Protein AF-A0A9W9FLW6-F1 (afdb_monomer_lite)

pLDDT: mean 78.64, std 19.21, range [32.88, 95.88]

Foldseek 3Di:
DDDDDDDDDDDDDDPPPVVPPPPPPQQAQLPPADDLPDDLPLLVQDAAAAEDLPPLVSVVRRVVSLLVSCVVNVRNSQQDPVGHHDDPPDPRNVVSLVSQQVLLVSSLVRYDPVVSVVLCVVPVPQRRGNNSSNVSSCVSNVDDPVVVVVVVVVVVVVVVD

Sequence (161 aa):
MPSIASWNGSLTSANNDWRVLTVRTRYNQAEDLPPYEATVHLFSIELPLLTDTRDCFLYLIWRRRAVMALQALDLDHLIYAGLPRPGRDDPNVHHWLRLSRLVGFWLIQHIEEQLFLEIQESAPCRMVLADEVFQEIEARFGTTSEEIDELISRLESEEDS

Organism: NCBI:txid1131581

Secondary structure (DSSP, 8-state):
-PPP--------------TT--------TTTTPPPTT----GGGSPPPPB--TT-HHHHHHHHHHHHHHHHTTT-GGGG-TTSPPPPTT-TTHHHHHHHHHHHHHHHHTTB-HHHHHHHHHH-TT--SSHHHHHHHHHHHHT--HHHHHHHHHHHHHHHT-

Structure (mmCIF, N/CA/C/O backbone):
data_AF-A0A9W9FLW6-F1
#
_entry.id   AF-A0A9W9FLW6-F1
#
loop_
_atom_site.group_PDB
_atom_site.id
_atom_site.type_symbol
_atom_site.label_atom_id
_atom_site.label_alt_id
_atom_site.label_comp_id
_atom_site.label_asym_id
_atom_site.label_entity_id
_atom_site.label_seq_id
_atom_site.pdbx_PDB_ins_code
_atom_site.Cartn_x
_atom_site.Cartn_y
_atom_site.Cartn_z
_atom_site.occupancy
_atom_site.B_iso_or_equiv
_atom_site.auth_seq_id
_atom_site.auth_comp_id
_atom_site.auth_asym_id
_atom_site.auth_atom_id
_atom_site.pdbx_PDB_model_num
ATOM 1 N N . MET A 1 1 ? 49.390 -43.371 -51.486 1.00 39.88 1 MET A N 1
ATOM 2 C CA . MET A 1 1 ? 48.598 -44.540 -51.050 1.00 39.88 1 MET A CA 1
ATOM 3 C C . MET A 1 1 ? 47.622 -44.074 -49.980 1.00 39.88 1 MET A C 1
ATOM 5 O O . MET A 1 1 ? 48.100 -43.593 -48.959 1.00 39.88 1 MET A O 1
ATOM 9 N N . PRO A 1 2 ? 46.302 -44.104 -50.224 1.00 35.03 2 PRO A N 1
ATOM 10 C CA . PRO A 1 2 ? 45.300 -43.712 -49.240 1.00 35.03 2 PRO A CA 1
ATOM 11 C C . PRO A 1 2 ? 44.906 -44.926 -48.385 1.00 35.03 2 PRO A C 1
ATOM 13 O O . PRO A 1 2 ? 44.663 -46.005 -48.919 1.00 35.03 2 PRO A O 1
ATOM 16 N N . SER A 1 3 ? 44.869 -44.757 -47.063 1.00 40.53 3 SER A N 1
ATOM 17 C CA . SER A 1 3 ? 44.389 -45.783 -46.131 1.00 40.53 3 SER A CA 1
ATOM 18 C C . SER A 1 3 ? 42.890 -45.603 -45.893 1.00 40.53 3 SER A C 1
ATOM 20 O O . SER A 1 3 ? 42.434 -44.498 -45.596 1.00 40.53 3 SER A O 1
ATOM 22 N N . ILE A 1 4 ? 42.139 -46.692 -46.060 1.00 37.62 4 ILE A N 1
ATOM 23 C CA . ILE A 1 4 ? 40.691 -46.799 -45.869 1.00 37.62 4 ILE A CA 1
ATOM 24 C C . ILE A 1 4 ? 40.405 -47.364 -44.467 1.00 37.62 4 ILE A C 1
ATOM 26 O O . ILE A 1 4 ? 40.945 -48.398 -44.098 1.00 37.62 4 ILE A O 1
ATOM 30 N N . ALA A 1 5 ? 39.503 -46.669 -43.767 1.00 41.66 5 ALA A N 1
ATOM 31 C CA . ALA A 1 5 ? 38.586 -47.086 -42.697 1.00 41.66 5 ALA A CA 1
ATOM 32 C C . ALA A 1 5 ? 39.108 -47.815 -41.438 1.00 41.66 5 ALA A C 1
ATOM 34 O O . ALA A 1 5 ? 39.494 -48.976 -41.467 1.00 41.66 5 ALA A O 1
ATOM 35 N N . SER A 1 6 ? 38.822 -47.216 -40.276 1.00 36.22 6 SER A N 1
ATOM 36 C CA . SER A 1 6 ? 37.939 -47.892 -39.316 1.00 36.22 6 SER A CA 1
ATOM 37 C C . SER A 1 6 ? 37.033 -46.862 -38.637 1.00 36.22 6 SER A C 1
ATOM 39 O O . SER A 1 6 ? 37.483 -45.927 -37.979 1.00 36.22 6 SER A O 1
ATOM 41 N N . TRP A 1 7 ? 35.733 -47.000 -38.886 1.00 32.88 7 TRP A N 1
ATOM 42 C CA . TRP A 1 7 ? 34.685 -46.442 -38.048 1.00 32.88 7 TRP A CA 1
ATOM 43 C C . TRP A 1 7 ? 34.629 -47.294 -36.779 1.00 32.88 7 TRP A C 1
ATOM 45 O O . TRP A 1 7 ? 34.324 -48.479 -36.867 1.00 32.88 7 TRP A O 1
ATOM 55 N N . ASN A 1 8 ? 34.872 -46.690 -35.620 1.00 38.84 8 ASN A N 1
ATOM 56 C CA . ASN A 1 8 ? 34.356 -47.189 -34.352 1.00 38.84 8 ASN A CA 1
ATOM 57 C C . ASN A 1 8 ? 33.383 -46.135 -33.837 1.00 38.84 8 ASN A C 1
ATOM 59 O O . ASN A 1 8 ? 33.782 -45.077 -33.352 1.00 38.84 8 ASN A O 1
ATOM 63 N N . GLY A 1 9 ? 32.094 -46.416 -34.006 1.00 37.38 9 GLY A N 1
ATOM 64 C CA . GLY A 1 9 ? 31.056 -45.665 -33.327 1.00 37.38 9 GLY A CA 1
ATOM 65 C C . GLY A 1 9 ? 31.211 -45.834 -31.818 1.00 37.38 9 GLY A C 1
ATOM 66 O O . GLY A 1 9 ? 31.242 -46.953 -31.317 1.00 37.38 9 GLY A O 1
ATOM 67 N N . SER A 1 10 ? 31.260 -44.714 -31.102 1.00 35.72 10 SER A N 1
ATOM 68 C CA . SER A 1 10 ? 30.786 -44.647 -29.724 1.00 35.72 10 SER A CA 1
ATOM 69 C C . SER A 1 10 ? 29.824 -43.472 -29.625 1.00 35.72 10 SER A C 1
ATOM 71 O O . SER A 1 10 ? 30.214 -42.311 -29.525 1.00 35.72 10 SER A O 1
ATOM 73 N N . LEU A 1 11 ? 28.542 -43.810 -29.728 1.00 47.06 11 LEU A N 1
ATOM 74 C CA . LEU A 1 11 ? 27.401 -42.987 -29.357 1.00 47.06 11 LEU A CA 1
ATOM 75 C C . LEU A 1 11 ? 27.397 -42.829 -27.834 1.00 47.06 11 LEU A C 1
ATOM 77 O O . LEU A 1 11 ? 26.862 -43.679 -27.140 1.00 47.06 11 LEU A O 1
ATOM 81 N N . THR A 1 12 ? 27.996 -41.754 -27.335 1.00 38.34 12 THR A N 1
ATOM 82 C CA . THR A 1 12 ? 27.783 -41.154 -26.005 1.00 38.34 12 THR A CA 1
ATOM 83 C C . THR A 1 12 ? 28.535 -39.826 -26.039 1.00 38.34 12 THR A C 1
ATOM 85 O O . THR A 1 12 ? 29.685 -39.802 -26.451 1.00 38.34 12 THR A O 1
ATOM 88 N N . SER A 1 13 ? 28.047 -38.675 -25.624 1.00 38.97 13 SER A N 1
ATOM 89 C CA . SER A 1 13 ? 26.834 -38.277 -24.938 1.00 38.97 13 SER A CA 1
ATOM 90 C C . SER A 1 13 ? 26.808 -36.757 -25.101 1.00 38.97 13 SER A C 1
ATOM 92 O O . SER A 1 13 ? 27.859 -36.123 -25.022 1.00 38.97 13 SER A O 1
ATOM 94 N N . ALA A 1 14 ? 25.626 -36.217 -25.382 1.00 40.00 14 ALA A N 1
ATOM 95 C CA . ALA A 1 14 ? 25.257 -34.806 -25.407 1.00 40.00 14 ALA A CA 1
ATOM 96 C C . ALA A 1 14 ? 26.330 -33.818 -24.907 1.00 40.00 14 ALA A C 1
ATOM 98 O O . ALA A 1 14 ? 26.498 -33.617 -23.703 1.00 40.00 14 ALA A O 1
ATOM 99 N N . ASN A 1 15 ? 26.970 -33.117 -25.844 1.00 42.25 15 ASN A N 1
ATOM 100 C CA . ASN A 1 15 ? 27.594 -31.833 -25.549 1.00 42.25 15 ASN A CA 1
ATOM 101 C C . ASN A 1 15 ? 26.454 -30.800 -25.457 1.00 42.25 15 ASN A C 1
ATOM 103 O O . ASN A 1 15 ? 26.227 -30.004 -26.363 1.00 42.25 15 ASN A O 1
ATOM 107 N N . ASN A 1 16 ? 25.655 -30.918 -24.390 1.00 41.09 16 ASN A N 1
ATOM 108 C CA . ASN A 1 16 ? 24.711 -29.894 -23.969 1.00 41.09 16 ASN A CA 1
ATOM 109 C C . ASN A 1 16 ? 25.550 -28.715 -23.490 1.00 41.09 16 ASN A C 1
ATOM 111 O O . ASN A 1 16 ? 25.967 -28.667 -22.334 1.00 41.09 16 ASN A O 1
ATOM 115 N N . ASP A 1 17 ? 25.805 -27.767 -24.381 1.00 46.47 17 ASP A N 1
ATOM 116 C CA . ASP A 1 17 ? 26.290 -26.451 -23.999 1.00 46.47 17 ASP A CA 1
ATOM 117 C C . ASP A 1 17 ? 25.104 -25.660 -23.421 1.00 46.47 17 ASP A C 1
ATOM 119 O O . ASP A 1 17 ? 24.495 -24.806 -24.058 1.00 46.47 17 ASP A O 1
ATOM 123 N N . TRP A 1 18 ? 24.703 -26.017 -22.198 1.00 45.06 18 TRP A N 1
ATOM 124 C CA . TRP A 1 18 ? 23.630 -25.367 -21.432 1.00 45.06 18 TRP A CA 1
ATOM 125 C C . TRP A 1 18 ? 24.039 -23.982 -20.899 1.00 45.06 18 TRP A C 1
ATOM 127 O O . TRP A 1 18 ? 23.316 -23.369 -20.115 1.00 45.06 18 TRP A O 1
ATOM 137 N N . ARG A 1 19 ? 25.203 -23.461 -21.306 1.00 41.72 19 ARG A N 1
ATOM 138 C CA . ARG A 1 19 ? 25.792 -22.223 -20.779 1.00 41.72 19 ARG A CA 1
ATOM 139 C C . ARG A 1 19 ? 25.260 -20.926 -21.394 1.00 41.72 19 ARG A C 1
ATOM 141 O O . ARG A 1 19 ? 25.806 -19.868 -21.102 1.00 41.72 19 ARG A O 1
ATOM 148 N N . VAL A 1 20 ? 24.159 -20.959 -22.145 1.00 46.19 20 VAL A N 1
ATOM 149 C CA . VAL A 1 20 ? 23.462 -19.737 -22.595 1.00 46.19 20 VAL A CA 1
ATOM 150 C C . VAL A 1 20 ? 21.973 -19.779 -22.251 1.00 46.19 20 VAL A C 1
ATOM 152 O O . VAL A 1 20 ? 21.113 -19.547 -23.089 1.00 46.19 20 VAL A O 1
ATOM 155 N N . LEU A 1 21 ? 21.656 -20.058 -20.987 1.00 41.03 21 LEU A N 1
ATOM 156 C CA . LEU A 1 21 ? 20.383 -19.656 -20.386 1.00 41.03 21 LEU A CA 1
ATOM 157 C C . LEU A 1 21 ? 20.644 -19.106 -18.986 1.00 41.03 21 LEU A C 1
ATOM 159 O O . LEU A 1 21 ? 20.279 -19.689 -17.970 1.00 41.03 21 LEU A O 1
ATOM 163 N N . THR A 1 22 ? 21.249 -17.924 -18.925 1.00 41.09 22 THR A N 1
ATOM 164 C CA . THR A 1 22 ? 21.172 -17.052 -17.747 1.00 41.09 22 THR A CA 1
ATOM 165 C C . THR A 1 22 ? 19.779 -16.419 -17.656 1.00 41.09 22 THR A C 1
ATOM 167 O O . THR A 1 22 ? 19.643 -15.219 -17.466 1.00 41.09 22 THR A O 1
ATOM 170 N N . VAL A 1 23 ? 18.712 -17.213 -17.769 1.00 45.56 23 VAL A N 1
ATOM 171 C CA . VAL A 1 23 ? 17.376 -16.779 -17.354 1.00 45.56 23 VAL A CA 1
ATOM 172 C C . VAL A 1 23 ? 17.285 -17.050 -15.857 1.00 45.56 23 VAL A C 1
ATOM 174 O O . VAL A 1 23 ? 16.669 -17.998 -15.387 1.00 45.56 23 VAL A O 1
ATOM 177 N N . ARG A 1 24 ? 17.995 -16.225 -15.085 1.00 43.31 24 ARG A N 1
ATOM 178 C CA . ARG A 1 24 ? 17.580 -15.916 -13.719 1.00 43.31 24 ARG A CA 1
ATOM 179 C C . ARG A 1 24 ? 16.608 -14.744 -13.834 1.00 43.31 24 ARG A C 1
ATOM 181 O O . ARG A 1 24 ? 16.967 -13.632 -13.464 1.00 43.31 24 ARG A O 1
ATOM 188 N N . THR A 1 25 ? 15.407 -14.971 -14.361 1.00 50.06 25 THR A N 1
ATOM 189 C CA . THR A 1 25 ? 14.274 -14.122 -13.975 1.00 50.06 25 THR A CA 1
ATOM 190 C C . THR A 1 25 ? 14.052 -14.410 -12.498 1.00 50.06 25 THR A C 1
ATOM 192 O O . THR A 1 25 ? 13.531 -15.449 -12.095 1.00 50.06 25 THR A O 1
ATOM 195 N N . ARG A 1 26 ? 14.682 -13.585 -11.662 1.00 58.38 26 ARG A N 1
ATOM 196 C CA . ARG A 1 26 ? 14.443 -13.607 -10.229 1.00 58.38 26 ARG A CA 1
ATOM 197 C C . ARG A 1 26 ? 13.101 -12.923 -10.052 1.00 58.38 26 ARG A C 1
ATOM 199 O O . ARG A 1 26 ? 13.086 -11.696 -10.072 1.00 58.38 26 ARG A O 1
ATOM 206 N N . TYR A 1 27 ? 12.062 -13.737 -9.870 1.00 82.00 27 TYR A N 1
ATOM 207 C CA . TYR A 1 27 ? 10.722 -13.292 -9.505 1.00 82.00 27 TYR A CA 1
ATOM 208 C C . TYR A 1 27 ? 10.837 -12.266 -8.373 1.00 82.00 27 TYR A C 1
ATOM 210 O O . TYR A 1 27 ? 11.319 -12.594 -7.284 1.00 82.00 27 TYR A O 1
ATOM 218 N N . ASN A 1 28 ? 10.549 -11.004 -8.684 1.00 92.06 28 ASN A N 1
ATOM 219 C CA . ASN A 1 28 ? 10.768 -9.854 -7.814 1.00 92.06 28 ASN A CA 1
ATOM 220 C C . ASN A 1 28 ? 9.622 -8.848 -7.986 1.00 92.06 28 ASN A C 1
ATOM 222 O O . ASN A 1 28 ? 8.815 -8.971 -8.901 1.00 92.06 28 ASN A O 1
ATOM 226 N N . GLN A 1 29 ? 9.542 -7.852 -7.108 1.00 93.94 29 GLN A N 1
ATOM 227 C CA . GLN A 1 29 ? 8.440 -6.882 -7.106 1.00 93.94 29 GLN A CA 1
ATOM 228 C C . GLN A 1 29 ? 8.352 -5.984 -8.359 1.00 93.94 29 GLN A C 1
ATOM 230 O O . GLN A 1 29 ? 7.435 -5.182 -8.455 1.00 93.94 29 GLN A O 1
ATOM 235 N N . ALA A 1 30 ? 9.311 -6.029 -9.282 1.00 93.00 30 ALA A N 1
ATOM 236 C CA . ALA A 1 30 ? 9.278 -5.284 -10.541 1.00 93.00 30 ALA A CA 1
ATOM 237 C C . ALA A 1 30 ? 8.861 -6.13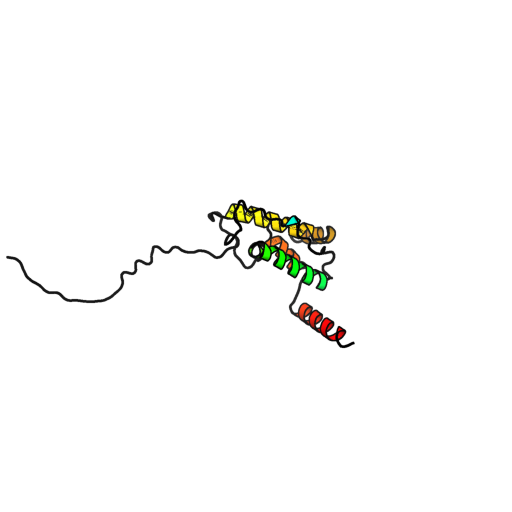9 -11.748 1.00 93.00 30 ALA A C 1
ATOM 239 O O . ALA A 1 30 ? 8.922 -5.663 -12.889 1.00 93.00 30 ALA A O 1
ATOM 240 N N . GLU A 1 31 ? 8.470 -7.391 -11.509 1.00 88.12 31 GLU A N 1
ATOM 241 C CA . GLU A 1 31 ? 7.831 -8.225 -12.520 1.00 88.12 31 GLU A CA 1
ATOM 242 C C . GLU A 1 31 ? 6.354 -7.841 -12.669 1.00 88.12 31 GLU A C 1
ATOM 244 O O . GLU A 1 31 ? 5.713 -7.417 -11.712 1.00 88.12 31 GLU A O 1
ATOM 249 N N . ASP A 1 32 ? 5.842 -7.941 -13.898 1.00 85.69 32 ASP A N 1
ATOM 250 C CA . ASP A 1 32 ? 4.435 -7.698 -14.245 1.00 85.69 32 ASP A CA 1
ATOM 251 C C . ASP A 1 32 ? 3.868 -6.322 -13.842 1.00 85.69 32 ASP A C 1
ATOM 253 O O . ASP A 1 32 ? 2.658 -6.149 -13.715 1.00 85.69 32 ASP A O 1
ATOM 257 N N . LEU A 1 33 ? 4.727 -5.303 -13.704 1.00 91.38 33 LEU A N 1
ATOM 258 C CA . LEU A 1 33 ? 4.268 -3.926 -13.512 1.00 91.38 33 LEU A CA 1
ATOM 259 C C . LEU A 1 33 ? 3.385 -3.484 -14.692 1.00 91.38 33 LEU A C 1
ATOM 261 O O . LEU A 1 33 ? 3.725 -3.765 -15.850 1.00 91.38 33 LEU A O 1
ATOM 265 N N . PRO A 1 34 ? 2.324 -2.695 -14.443 1.00 92.12 34 PRO A N 1
ATOM 266 C CA . PRO A 1 34 ? 1.550 -2.104 -15.524 1.00 92.12 34 PRO A CA 1
ATOM 267 C C . PRO A 1 34 ? 2.453 -1.231 -16.413 1.00 92.12 34 PRO A C 1
ATOM 269 O O . PRO A 1 34 ? 3.455 -0.692 -15.926 1.00 92.12 34 PRO A O 1
ATOM 272 N N . PRO A 1 35 ? 2.116 -1.043 -17.703 1.00 89.31 35 PRO A N 1
ATOM 273 C CA . PRO A 1 35 ? 2.905 -0.220 -18.617 1.00 89.31 35 PRO A CA 1
ATOM 274 C C . PRO A 1 35 ? 3.225 1.158 -18.030 1.00 89.31 35 PRO A C 1
ATOM 276 O O . PRO A 1 35 ? 2.410 1.738 -17.312 1.00 89.31 35 PRO A O 1
ATOM 279 N N . TYR A 1 36 ? 4.394 1.715 -18.348 1.00 84.25 36 TYR A N 1
ATOM 280 C CA . TYR A 1 36 ? 4.830 2.994 -17.776 1.00 84.25 36 TYR A CA 1
ATOM 281 C C . TYR A 1 36 ? 3.853 4.147 -18.069 1.00 84.25 36 TYR A C 1
ATOM 283 O O . TYR A 1 36 ? 3.701 5.065 -17.258 1.00 84.25 36 TYR A O 1
ATOM 291 N N . GLU A 1 37 ? 3.176 4.092 -19.219 1.00 82.00 37 GLU A N 1
ATOM 292 C CA . GLU A 1 37 ? 2.166 5.060 -19.647 1.00 82.00 37 GLU A CA 1
ATOM 293 C C . GLU A 1 37 ? 0.771 4.807 -19.050 1.00 82.00 37 GLU A C 1
ATOM 295 O O . GLU A 1 37 ? -0.120 5.646 -19.207 1.00 82.00 37 GLU A O 1
ATOM 300 N N . ALA A 1 38 ? 0.552 3.673 -18.376 1.00 83.12 38 ALA A N 1
ATOM 301 C CA . ALA A 1 38 ? -0.736 3.359 -17.775 1.00 83.12 38 ALA A CA 1
ATOM 302 C C . ALA A 1 38 ? -1.070 4.369 -16.669 1.00 83.12 38 ALA A C 1
ATOM 304 O O . ALA A 1 38 ? -0.257 4.680 -15.794 1.00 83.12 38 ALA A O 1
ATOM 305 N N . THR A 1 39 ? -2.298 4.890 -16.699 1.00 81.50 39 THR A N 1
ATOM 306 C CA . THR A 1 39 ? -2.785 5.759 -15.627 1.00 81.50 39 THR A CA 1
ATOM 307 C C . THR A 1 39 ? -3.316 4.893 -14.495 1.00 81.50 39 THR A C 1
ATOM 309 O O . THR A 1 39 ? -4.345 4.237 -14.632 1.00 81.50 39 THR A O 1
ATOM 312 N N . VAL A 1 40 ? -2.610 4.899 -13.366 1.00 85.50 40 VAL A N 1
ATOM 313 C CA . VAL A 1 40 ? -3.036 4.203 -12.150 1.00 85.50 40 VAL A CA 1
ATOM 314 C C . VAL A 1 40 ? -3.916 5.145 -11.329 1.00 85.50 40 VAL A C 1
ATOM 316 O O . VAL A 1 40 ? -3.429 6.087 -10.703 1.00 85.50 40 VAL A O 1
ATOM 319 N N . HIS A 1 41 ? -5.222 4.890 -11.315 1.00 87.19 41 HIS A N 1
ATOM 320 C CA . HIS A 1 41 ? -6.210 5.679 -10.570 1.00 87.19 41 HIS A CA 1
ATOM 321 C C . HIS A 1 41 ? -6.321 5.234 -9.101 1.00 87.19 41 HIS A C 1
ATOM 323 O O . HIS A 1 41 ? -7.406 4.987 -8.583 1.00 87.19 41 HIS A O 1
ATOM 329 N N . LEU A 1 42 ? -5.182 5.120 -8.414 1.00 88.50 42 LEU A N 1
ATOM 330 C CA . LEU A 1 42 ? -5.140 4.588 -7.050 1.00 88.50 42 LEU A CA 1
ATOM 331 C C . LEU A 1 42 ? -5.867 5.502 -6.048 1.00 88.50 42 LEU A C 1
ATOM 333 O O . LEU A 1 42 ? -6.656 5.038 -5.235 1.00 88.50 42 LEU A O 1
ATOM 337 N N . PHE A 1 43 ? -5.682 6.820 -6.168 1.00 87.50 43 PHE A N 1
ATOM 338 C CA . PHE A 1 43 ? -6.281 7.813 -5.265 1.00 87.50 43 PHE A CA 1
ATOM 339 C C . PHE A 1 43 ? -7.797 8.000 -5.415 1.00 87.50 43 PHE A C 1
ATOM 341 O O . PHE A 1 43 ? -8.390 8.712 -4.615 1.00 87.50 43 PHE A O 1
ATOM 348 N N . SER A 1 44 ? -8.437 7.397 -6.422 1.00 88.50 44 SER A N 1
ATOM 349 C CA . SER A 1 44 ? -9.907 7.355 -6.488 1.00 88.50 44 SER A CA 1
ATOM 350 C C . SER A 1 44 ? -10.510 6.179 -5.718 1.00 88.50 44 SER A C 1
ATOM 352 O O . SER A 1 44 ? -11.731 6.063 -5.655 1.00 88.50 44 SER A O 1
ATOM 354 N N . ILE A 1 45 ? -9.676 5.287 -5.175 1.00 90.56 45 ILE A N 1
ATOM 355 C CA . ILE A 1 45 ? -10.119 4.148 -4.377 1.00 90.56 45 ILE A CA 1
ATOM 356 C C . ILE A 1 45 ? -10.024 4.530 -2.903 1.00 90.56 45 ILE A C 1
ATOM 358 O O . ILE A 1 45 ? -8.927 4.737 -2.379 1.00 90.56 45 ILE A O 1
ATOM 362 N N . GLU A 1 46 ? -11.179 4.585 -2.247 1.00 91.44 46 GLU A N 1
ATOM 363 C CA . GLU A 1 46 ? -11.289 4.854 -0.817 1.00 91.44 46 GLU A CA 1
ATOM 364 C C . GLU A 1 46 ? -11.173 3.558 -0.007 1.00 91.44 46 GLU A C 1
ATOM 366 O O . GLU A 1 46 ? -11.903 2.581 -0.226 1.00 91.44 46 GLU A O 1
ATOM 371 N N . LEU A 1 47 ? -10.272 3.562 0.970 1.00 91.44 47 LEU 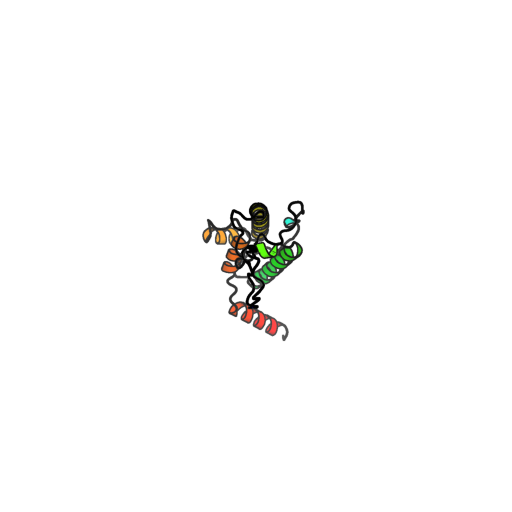A N 1
ATOM 372 C CA . LEU A 1 47 ? -10.238 2.571 2.041 1.00 91.44 47 LEU A CA 1
ATOM 373 C C . LEU A 1 47 ? -10.956 3.131 3.280 1.00 91.44 47 LEU A C 1
ATOM 375 O O . LEU A 1 47 ? -11.046 4.348 3.443 1.00 91.44 47 LEU A O 1
ATOM 379 N N . PRO A 1 48 ? -11.475 2.276 4.179 1.00 91.62 48 PRO A N 1
ATOM 380 C CA . PRO A 1 48 ? -11.851 2.747 5.509 1.00 91.62 48 PRO A CA 1
ATOM 381 C C . PRO A 1 48 ? -10.647 3.426 6.182 1.00 91.62 48 PRO A C 1
ATOM 383 O O . PRO A 1 48 ? -9.512 3.019 5.969 1.00 91.62 48 PRO A O 1
ATOM 386 N N . LEU A 1 49 ? -10.873 4.462 6.983 1.00 93.44 49 LEU A N 1
ATOM 387 C CA . LEU A 1 49 ? -9.787 5.106 7.721 1.00 93.44 49 LEU A CA 1
ATOM 388 C C . LEU A 1 49 ? -9.397 4.227 8.916 1.00 93.44 49 LEU A C 1
ATOM 390 O O . LEU A 1 49 ? -10.256 3.924 9.741 1.00 93.44 49 LEU A O 1
ATOM 394 N N . LEU A 1 50 ? -8.127 3.827 9.020 1.00 91.38 50 LEU A N 1
ATOM 395 C CA . LEU A 1 50 ? -7.608 3.146 10.210 1.00 91.38 50 LEU A CA 1
ATOM 396 C C . LEU A 1 50 ? -7.371 4.152 11.331 1.00 91.38 50 LEU A C 1
ATOM 398 O O . LEU A 1 50 ? -6.525 5.027 11.185 1.00 91.38 50 LEU A O 1
ATOM 402 N N . THR A 1 51 ? -8.078 4.008 12.446 1.00 89.19 51 THR A N 1
ATOM 403 C CA . THR A 1 51 ? -8.016 4.965 13.564 1.00 89.19 51 THR A CA 1
ATOM 404 C C . THR A 1 51 ? -7.310 4.415 14.800 1.00 89.19 51 THR A C 1
ATOM 406 O O . THR A 1 51 ? -6.641 5.143 15.522 1.00 89.19 51 THR A O 1
ATOM 409 N N . ASP A 1 52 ? -7.428 3.112 15.063 1.00 82.88 52 ASP A N 1
ATOM 410 C CA . ASP A 1 52 ? -6.958 2.506 16.312 1.00 82.88 52 ASP A CA 1
ATOM 411 C C . ASP A 1 52 ? -6.397 1.105 16.060 1.00 82.88 52 ASP A C 1
ATOM 413 O O . ASP A 1 52 ? -7.054 0.284 15.423 1.00 82.88 52 ASP A O 1
ATOM 417 N N . THR A 1 53 ? -5.212 0.813 16.603 1.00 80.62 53 THR A N 1
ATOM 418 C CA . THR A 1 53 ? -4.572 -0.516 16.536 1.00 80.62 53 THR A CA 1
ATOM 419 C C . THR A 1 53 ? -5.369 -1.616 17.231 1.00 80.62 53 THR A C 1
ATOM 421 O O . THR A 1 53 ? -5.183 -2.789 16.926 1.00 80.62 53 THR A O 1
ATOM 424 N N . ARG A 1 54 ? -6.277 -1.252 18.143 1.00 80.88 54 ARG A N 1
ATOM 425 C CA . ARG A 1 54 ? -7.140 -2.186 18.881 1.00 80.88 54 ARG A CA 1
ATOM 426 C C . ARG A 1 54 ? -8.344 -2.666 18.072 1.00 80.88 54 ARG A C 1
ATOM 428 O O . ARG A 1 54 ? -9.001 -3.621 18.480 1.00 80.88 54 ARG A O 1
ATOM 435 N N . ASP A 1 55 ? -8.663 -2.012 16.955 1.00 84.31 55 ASP A N 1
ATOM 436 C CA . ASP A 1 55 ? -9.776 -2.411 16.094 1.00 84.31 55 ASP A CA 1
ATOM 437 C C . ASP A 1 55 ? -9.311 -3.416 15.028 1.00 84.31 55 ASP A C 1
ATOM 439 O O . ASP A 1 55 ? -9.155 -3.106 13.841 1.00 84.31 55 ASP A O 1
ATOM 443 N N . CYS A 1 56 ? -9.080 -4.656 15.467 1.00 83.69 56 CYS A N 1
ATOM 444 C CA . CYS A 1 56 ? -8.635 -5.741 14.592 1.00 83.69 56 CYS A CA 1
ATOM 445 C C . CYS A 1 56 ? -9.637 -6.025 13.458 1.00 83.69 56 CYS A C 1
ATOM 447 O O . CYS A 1 56 ? -9.238 -6.398 12.355 1.00 83.69 56 CYS A O 1
ATOM 449 N N . PHE A 1 57 ? -10.937 -5.819 13.690 1.00 85.38 57 PHE A N 1
ATOM 450 C CA . PHE A 1 57 ? -11.965 -6.034 12.672 1.00 85.38 57 PHE A CA 1
ATOM 451 C C . PHE A 1 57 ? -11.885 -4.985 11.557 1.00 85.38 57 PHE A C 1
ATOM 453 O O . PHE A 1 57 ? -11.857 -5.338 10.373 1.00 85.38 57 PHE A O 1
ATOM 460 N N . LEU A 1 58 ? -11.783 -3.703 11.921 1.00 88.75 58 LEU A N 1
ATOM 461 C CA . LEU A 1 58 ? -11.574 -2.616 10.967 1.00 88.75 58 LEU A CA 1
ATOM 462 C C . LEU A 1 58 ? -10.290 -2.826 10.165 1.00 88.75 58 LEU A C 1
ATOM 464 O O . LEU A 1 58 ? -10.301 -2.656 8.943 1.00 88.75 58 LEU A O 1
ATOM 468 N N . TYR A 1 59 ? -9.218 -3.274 10.820 1.00 90.56 59 TYR A N 1
ATOM 469 C CA . TYR A 1 59 ? -7.976 -3.633 10.146 1.00 90.56 59 TYR A CA 1
ATOM 470 C C . TYR A 1 59 ? -8.140 -4.770 9.138 1.00 90.56 59 TYR A C 1
ATOM 472 O O . TYR A 1 59 ? -7.674 -4.644 8.007 1.00 90.56 59 TYR A O 1
ATOM 480 N N . LEU A 1 60 ? -8.840 -5.855 9.476 1.00 89.94 60 LEU A N 1
ATOM 481 C CA . LEU A 1 60 ? -9.065 -6.956 8.534 1.00 89.94 60 LEU A CA 1
ATOM 482 C C . LEU A 1 60 ? -9.857 -6.498 7.301 1.00 89.94 60 LEU A C 1
ATOM 484 O O . LEU A 1 60 ? -9.526 -6.879 6.172 1.00 89.94 60 LEU A O 1
ATOM 488 N N . ILE A 1 61 ? -10.867 -5.642 7.492 1.00 90.81 61 ILE A N 1
ATOM 489 C CA . ILE A 1 61 ? -11.622 -5.036 6.387 1.00 90.81 61 ILE A CA 1
ATOM 490 C C . ILE A 1 61 ? -10.714 -4.138 5.548 1.00 90.81 61 ILE A C 1
ATOM 492 O O . ILE A 1 61 ? -10.709 -4.254 4.318 1.00 90.81 61 ILE A O 1
ATOM 496 N N . TRP A 1 62 ? -9.960 -3.252 6.196 1.00 94.31 62 TRP A N 1
ATOM 497 C CA . TRP A 1 62 ? -9.018 -2.351 5.543 1.00 94.31 62 TRP A CA 1
ATOM 498 C C . TRP A 1 62 ? -8.009 -3.126 4.701 1.00 94.31 62 TRP A C 1
ATOM 500 O O . TRP A 1 62 ? -7.909 -2.895 3.498 1.00 94.31 62 TRP A O 1
ATOM 510 N N . ARG A 1 63 ? -7.348 -4.117 5.305 1.00 94.25 63 ARG A N 1
ATOM 511 C CA . ARG A 1 63 ? -6.339 -4.975 4.683 1.00 94.25 63 ARG A CA 1
ATOM 512 C C . ARG A 1 63 ? -6.902 -5.674 3.457 1.00 94.25 63 ARG A C 1
ATOM 514 O O . ARG A 1 63 ? -6.304 -5.628 2.385 1.00 94.25 63 ARG A O 1
ATOM 521 N N . ARG A 1 64 ? -8.079 -6.294 3.588 1.00 92.62 64 ARG A N 1
ATOM 522 C CA . ARG A 1 64 ? -8.745 -6.975 2.471 1.00 92.62 64 ARG A CA 1
ATOM 523 C C . ARG A 1 64 ? -9.050 -6.010 1.327 1.00 92.62 64 ARG A C 1
ATOM 525 O O . ARG A 1 64 ? -8.786 -6.345 0.175 1.00 92.62 64 ARG A O 1
ATOM 532 N N . ARG A 1 65 ? -9.588 -4.823 1.624 1.00 94.44 65 ARG A N 1
ATOM 533 C CA . ARG A 1 65 ? -9.894 -3.807 0.603 1.00 94.44 65 ARG A CA 1
ATOM 534 C C . ARG A 1 65 ? -8.632 -3.264 -0.060 1.00 94.44 65 ARG A C 1
ATOM 536 O O . ARG A 1 65 ? -8.631 -3.114 -1.277 1.00 94.44 65 ARG A O 1
ATOM 543 N N . ALA A 1 66 ? -7.570 -3.036 0.709 1.00 95.44 66 ALA A N 1
ATOM 544 C CA . ALA A 1 66 ? -6.287 -2.583 0.194 1.00 95.44 66 ALA A CA 1
ATOM 545 C C . ALA A 1 66 ? -5.696 -3.596 -0.797 1.00 95.44 66 ALA A C 1
ATOM 547 O O . ALA A 1 66 ? -5.361 -3.236 -1.923 1.00 95.44 66 ALA A O 1
ATOM 548 N N . VAL A 1 67 ? -5.655 -4.878 -0.416 1.00 95.62 67 VAL A N 1
ATOM 549 C CA . VAL A 1 67 ? -5.175 -5.963 -1.286 1.00 95.62 67 VAL A CA 1
ATOM 550 C C . VAL A 1 67 ? -6.023 -6.063 -2.554 1.00 95.62 67 VAL A C 1
ATOM 552 O O . VAL A 1 67 ? -5.473 -6.061 -3.649 1.00 95.62 67 VAL A O 1
ATOM 555 N N . MET A 1 68 ? -7.355 -6.087 -2.435 1.00 94.06 68 MET A N 1
ATOM 556 C CA . MET A 1 68 ? -8.243 -6.176 -3.602 1.00 94.06 68 MET A CA 1
ATOM 557 C C . MET A 1 68 ? -8.086 -4.985 -4.559 1.00 94.06 68 MET A C 1
ATOM 559 O O . MET A 1 68 ? -8.106 -5.168 -5.774 1.00 94.06 68 MET A O 1
ATOM 563 N N . ALA A 1 69 ? -7.925 -3.773 -4.023 1.00 95.12 69 ALA A N 1
ATOM 564 C CA . ALA A 1 69 ? -7.697 -2.570 -4.815 1.00 95.12 69 ALA A CA 1
ATOM 565 C C . ALA A 1 69 ? -6.391 -2.649 -5.615 1.00 95.12 69 ALA A C 1
ATOM 567 O O . ALA A 1 69 ? -6.373 -2.318 -6.797 1.00 95.12 69 ALA A O 1
ATOM 568 N N . LEU A 1 70 ? -5.314 -3.118 -4.982 1.00 95.56 70 LEU A N 1
ATOM 569 C CA . LEU A 1 70 ? -4.022 -3.278 -5.641 1.00 95.56 70 LEU A CA 1
ATOM 570 C C . LEU A 1 70 ? -4.037 -4.419 -6.661 1.00 95.56 70 LEU A C 1
ATOM 572 O O . LEU A 1 70 ? -3.490 -4.252 -7.744 1.00 95.56 70 LEU A O 1
ATOM 576 N N . GLN A 1 71 ? -4.716 -5.531 -6.370 1.00 94.38 71 GLN A N 1
ATOM 577 C CA . GLN A 1 71 ? -4.899 -6.638 -7.316 1.00 94.38 71 GLN A CA 1
ATOM 578 C C . GLN A 1 71 ? -5.641 -6.201 -8.578 1.00 94.38 71 GLN A C 1
ATOM 580 O O . GLN A 1 71 ? -5.251 -6.569 -9.677 1.00 94.38 71 GLN A O 1
ATOM 585 N N . ALA A 1 72 ? -6.680 -5.372 -8.444 1.00 92.81 72 ALA A N 1
ATOM 586 C CA . ALA A 1 72 ? -7.413 -4.838 -9.593 1.00 92.81 72 ALA A CA 1
ATOM 587 C C . ALA A 1 72 ? -6.561 -3.926 -10.501 1.00 92.81 72 ALA A C 1
ATOM 589 O O . ALA A 1 72 ? -6.985 -3.600 -11.609 1.00 92.81 72 ALA A O 1
ATOM 590 N N . LEU A 1 73 ? -5.394 -3.491 -10.019 1.00 93.19 73 LEU A N 1
ATOM 591 C CA . LEU A 1 73 ? -4.445 -2.636 -10.728 1.00 93.19 73 LEU A CA 1
ATOM 592 C C . LEU A 1 73 ? -3.133 -3.363 -11.066 1.00 93.19 73 LEU A C 1
ATOM 594 O O . LEU A 1 73 ? -2.219 -2.711 -11.565 1.00 93.19 73 LEU A O 1
ATOM 598 N N 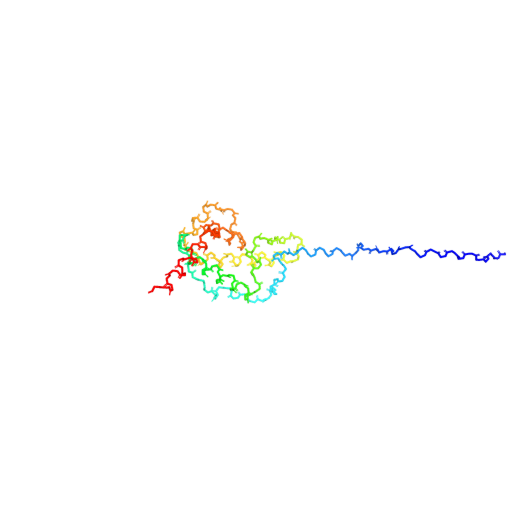. ASP A 1 74 ? -3.036 -4.666 -10.776 1.00 93.25 74 ASP A N 1
ATOM 599 C CA . ASP A 1 74 ? -1.815 -5.473 -10.885 1.00 93.25 74 ASP A CA 1
ATOM 600 C C . ASP A 1 74 ? -0.633 -4.883 -10.081 1.00 93.25 74 ASP A C 1
ATOM 602 O O . ASP A 1 74 ? 0.481 -4.752 -10.576 1.00 93.25 74 ASP A O 1
ATOM 606 N N . LEU A 1 75 ? -0.874 -4.467 -8.829 1.00 95.44 75 LEU A N 1
ATOM 607 C CA . LEU A 1 75 ? 0.111 -3.814 -7.944 1.00 95.44 75 LEU A CA 1
ATOM 608 C C . LEU A 1 75 ? 0.258 -4.479 -6.565 1.00 95.44 75 LEU A C 1
ATOM 610 O O . LEU A 1 75 ? 0.987 -3.972 -5.711 1.00 95.44 75 LEU A O 1
ATOM 614 N N . ASP A 1 76 ? -0.436 -5.583 -6.293 1.00 94.94 76 ASP A N 1
ATOM 615 C CA . ASP A 1 76 ? -0.438 -6.238 -4.976 1.00 94.94 76 ASP A CA 1
ATOM 616 C C . ASP A 1 76 ? 0.927 -6.822 -4.593 1.00 94.94 76 ASP A C 1
ATOM 618 O O . ASP A 1 76 ? 1.308 -6.825 -3.423 1.00 94.94 76 ASP A O 1
ATOM 622 N N . HIS A 1 77 ? 1.726 -7.217 -5.578 1.00 93.75 77 HIS A N 1
ATOM 623 C CA . HIS A 1 77 ? 3.106 -7.641 -5.366 1.00 93.75 77 HIS A CA 1
ATOM 624 C C . HIS A 1 77 ? 3.985 -6.547 -4.722 1.00 93.75 77 HIS A C 1
ATOM 626 O O . HIS A 1 77 ? 4.970 -6.876 -4.059 1.00 93.75 77 HIS A O 1
ATOM 632 N N . LEU A 1 78 ? 3.636 -5.257 -4.856 1.00 95.88 78 LEU A N 1
ATOM 633 C CA . LEU A 1 78 ? 4.407 -4.142 -4.288 1.00 95.88 78 LEU A CA 1
ATOM 634 C C . LEU A 1 78 ? 4.327 -4.051 -2.765 1.00 95.88 78 LEU A C 1
ATOM 636 O O . LEU A 1 78 ? 5.224 -3.467 -2.163 1.00 95.88 78 LEU A O 1
ATOM 640 N N . ILE A 1 79 ? 3.271 -4.589 -2.150 1.00 94.62 79 ILE A N 1
ATOM 641 C CA . ILE A 1 79 ? 3.094 -4.588 -0.688 1.00 94.62 79 ILE A CA 1
ATOM 642 C C . ILE A 1 79 ? 3.591 -5.881 -0.033 1.00 94.62 79 ILE A C 1
ATOM 644 O O . ILE A 1 79 ? 3.636 -5.984 1.191 1.00 94.62 79 ILE A O 1
ATOM 648 N N . TYR A 1 80 ? 3.975 -6.883 -0.825 1.00 91.06 80 TYR A N 1
ATOM 649 C CA . TYR A 1 80 ? 4.360 -8.185 -0.305 1.00 91.06 80 TYR A CA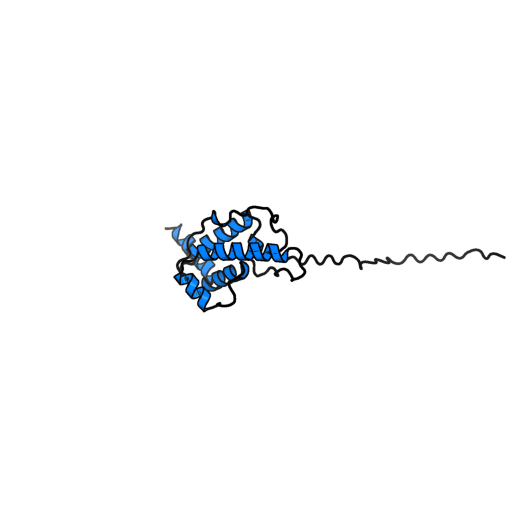 1
ATOM 650 C C . TYR A 1 80 ? 5.860 -8.243 0.010 1.00 91.06 80 TYR A C 1
ATOM 652 O O . TYR A 1 80 ? 6.700 -8.442 -0.871 1.00 91.06 80 TYR A O 1
ATOM 660 N N . ALA A 1 81 ? 6.198 -8.125 1.297 1.00 87.06 81 ALA A N 1
ATOM 661 C CA . ALA A 1 81 ? 7.579 -8.151 1.794 1.00 87.06 81 ALA A CA 1
ATOM 662 C C . ALA A 1 81 ? 8.313 -9.492 1.562 1.00 87.06 81 ALA A C 1
ATOM 664 O O . ALA A 1 81 ? 9.539 -9.555 1.646 1.00 87.06 81 ALA A O 1
ATOM 665 N N . GLY A 1 82 ? 7.581 -10.575 1.266 1.00 87.88 82 GLY A N 1
ATOM 666 C CA . GLY A 1 82 ? 8.164 -11.875 0.919 1.00 87.88 82 GLY A CA 1
ATOM 667 C C . GLY A 1 82 ? 8.743 -11.943 -0.500 1.00 87.88 82 GLY A C 1
ATOM 668 O O . GLY A 1 82 ? 9.524 -12.849 -0.793 1.00 87.88 82 GLY A O 1
ATOM 669 N N . LEU A 1 83 ? 8.392 -10.995 -1.377 1.00 91.31 83 LEU A N 1
ATOM 670 C CA . LEU A 1 83 ? 8.981 -10.876 -2.707 1.00 91.31 83 LEU A CA 1
ATOM 671 C C . LEU A 1 83 ? 10.228 -9.992 -2.636 1.00 91.31 83 LEU A C 1
ATOM 673 O O . LEU A 1 83 ? 10.177 -8.899 -2.068 1.00 91.31 83 LEU A O 1
ATOM 677 N N . PRO A 1 84 ? 11.360 -10.417 -3.223 1.00 93.81 84 PRO A N 1
ATOM 678 C CA . PRO A 1 84 ? 12.549 -9.585 -3.235 1.00 93.81 84 PRO A CA 1
ATOM 679 C C . PRO A 1 84 ? 12.289 -8.310 -4.042 1.00 93.81 84 PRO A C 1
ATOM 681 O O . PRO A 1 84 ? 11.586 -8.318 -5.051 1.00 93.81 84 PRO A O 1
ATOM 684 N N . ARG A 1 85 ? 12.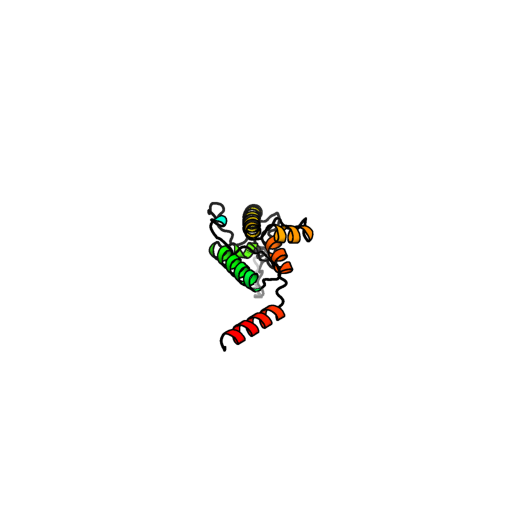907 -7.208 -3.622 1.00 94.31 85 ARG A N 1
ATOM 685 C CA . ARG A 1 85 ? 12.936 -5.967 -4.401 1.00 94.31 85 ARG A CA 1
ATOM 686 C C . ARG A 1 85 ? 13.841 -6.131 -5.629 1.00 94.31 85 ARG A C 1
ATOM 688 O O . ARG A 1 85 ? 14.818 -6.890 -5.555 1.00 94.31 85 ARG A O 1
ATOM 695 N N . PRO A 1 86 ? 13.573 -5.417 -6.734 1.00 94.38 86 PRO A N 1
ATOM 696 C CA . PRO A 1 86 ? 14.467 -5.407 -7.887 1.00 94.38 86 PRO A CA 1
ATOM 697 C C . PRO A 1 86 ? 15.875 -4.934 -7.511 1.00 94.38 86 PRO A C 1
ATOM 699 O O . PRO A 1 86 ? 16.077 -4.071 -6.651 1.00 94.38 86 PRO A O 1
ATOM 702 N N . GLY A 1 87 ? 16.872 -5.498 -8.192 1.00 92.06 87 GLY A N 1
ATOM 703 C CA . GLY A 1 87 ? 18.248 -5.018 -8.104 1.00 92.06 87 GLY A CA 1
ATOM 704 C C . GLY A 1 87 ? 18.423 -3.665 -8.797 1.00 92.06 87 GLY A C 1
ATOM 705 O O . GLY A 1 87 ? 17.586 -3.238 -9.584 1.00 92.06 87 GLY A O 1
ATOM 706 N N . ARG A 1 88 ? 19.559 -3.000 -8.558 1.00 91.19 88 ARG A N 1
ATOM 707 C CA . ARG A 1 88 ? 19.885 -1.726 -9.230 1.00 91.19 88 ARG A CA 1
ATOM 708 C C . ARG A 1 88 ? 19.990 -1.844 -10.753 1.00 91.19 88 ARG A C 1
ATOM 710 O O . ARG A 1 88 ? 19.760 -0.858 -11.438 1.00 91.19 88 ARG A O 1
ATOM 717 N N . ASP A 1 89 ? 20.338 -3.029 -11.244 1.00 91.88 89 ASP A N 1
ATOM 718 C CA . ASP A 1 89 ? 20.502 -3.314 -12.672 1.00 91.88 89 ASP A CA 1
ATOM 719 C C . ASP A 1 89 ? 19.199 -3.808 -13.330 1.00 91.88 89 ASP A C 1
ATOM 721 O O . ASP A 1 89 ? 19.199 -4.152 -14.511 1.00 91.88 89 ASP A O 1
ATOM 725 N N . ASP A 1 90 ? 18.095 -3.886 -12.576 1.00 92.69 90 ASP A N 1
ATOM 726 C CA . ASP A 1 90 ? 16.794 -4.270 -13.116 1.00 92.69 90 ASP A CA 1
ATOM 727 C C . ASP A 1 90 ? 16.248 -3.135 -14.006 1.00 92.69 90 ASP A C 1
ATOM 729 O O . ASP A 1 90 ? 16.172 -1.988 -13.550 1.00 92.69 90 ASP A O 1
ATOM 733 N N . PRO A 1 91 ? 15.855 -3.410 -15.264 1.00 92.38 91 PRO A N 1
ATOM 734 C CA . PRO A 1 91 ? 15.354 -2.379 -16.175 1.00 92.38 91 PRO A CA 1
ATOM 735 C C . PRO A 1 91 ? 14.101 -1.665 -15.645 1.00 92.38 91 PRO A C 1
ATOM 737 O O . PRO A 1 91 ? 13.858 -0.511 -16.001 1.00 92.38 91 PRO A O 1
ATOM 740 N N . ASN A 1 92 ? 13.337 -2.313 -14.763 1.00 94.06 92 ASN A N 1
ATOM 741 C CA . ASN A 1 92 ? 12.098 -1.789 -14.206 1.00 94.06 92 ASN A CA 1
ATOM 742 C C . ASN A 1 92 ? 12.286 -1.104 -12.844 1.00 94.06 92 ASN A C 1
ATOM 744 O O . ASN A 1 92 ? 11.313 -0.581 -12.300 1.00 94.06 92 ASN A O 1
ATOM 748 N N . VAL A 1 93 ? 13.506 -1.029 -12.289 1.00 94.38 93 VAL A N 1
ATOM 749 C CA . VAL A 1 93 ? 13.751 -0.511 -10.925 1.00 94.38 93 VAL A CA 1
ATOM 750 C C . VAL A 1 93 ? 13.181 0.893 -10.699 1.00 94.38 93 VAL A C 1
ATOM 752 O O . VAL A 1 93 ? 12.615 1.182 -9.646 1.00 94.38 93 VAL A O 1
ATOM 755 N N . HIS A 1 94 ? 13.281 1.780 -11.690 1.00 93.44 94 HIS A N 1
ATOM 756 C CA . HIS A 1 94 ? 12.757 3.141 -11.582 1.00 93.44 94 HIS A CA 1
ATOM 757 C C . HIS A 1 94 ? 11.228 3.188 -11.617 1.00 93.44 94 HIS A C 1
ATOM 759 O O . HIS A 1 94 ? 10.626 4.008 -10.920 1.00 93.44 94 HIS A O 1
ATOM 765 N N . HIS A 1 95 ? 10.608 2.317 -12.413 1.00 95.31 95 HIS A N 1
ATOM 766 C CA . HIS A 1 95 ? 9.154 2.208 -12.496 1.00 95.31 95 HIS A CA 1
ATOM 767 C C . HIS A 1 95 ? 8.579 1.603 -11.217 1.00 95.31 95 HIS A C 1
ATOM 769 O O . HIS A 1 95 ? 7.694 2.196 -10.601 1.00 95.31 95 HIS A O 1
ATOM 775 N N . TRP A 1 96 ? 9.187 0.514 -10.740 1.00 95.69 96 TRP A N 1
ATOM 776 C CA . TRP A 1 96 ? 8.894 -0.083 -9.440 1.00 95.69 96 TRP A CA 1
ATOM 777 C C . TRP A 1 96 ? 9.009 0.946 -8.308 1.00 95.69 96 TRP A C 1
ATOM 779 O O . TRP A 1 96 ? 8.067 1.112 -7.543 1.00 95.69 96 TRP A O 1
ATOM 789 N N . LEU A 1 97 ? 10.107 1.713 -8.231 1.00 95.00 97 LEU A N 1
ATOM 790 C CA . LEU A 1 97 ? 10.281 2.752 -7.205 1.00 95.00 97 LEU A CA 1
ATOM 791 C C . LEU A 1 97 ? 9.163 3.800 -7.236 1.00 95.00 97 LEU A C 1
ATOM 793 O O . LEU A 1 97 ? 8.704 4.252 -6.186 1.00 95.00 97 LEU A O 1
ATOM 797 N N . ARG A 1 98 ? 8.745 4.223 -8.434 1.00 94.06 98 ARG A N 1
ATOM 798 C CA . ARG A 1 98 ? 7.668 5.204 -8.610 1.00 94.06 98 ARG A CA 1
ATOM 799 C C . ARG A 1 98 ? 6.338 4.646 -8.110 1.00 94.06 98 ARG A C 1
ATOM 801 O O . ARG A 1 98 ? 5.669 5.323 -7.332 1.00 94.06 98 ARG A O 1
ATOM 808 N N . LEU A 1 99 ? 5.968 3.445 -8.547 1.00 95.56 99 LEU A N 1
ATOM 809 C CA . LEU A 1 99 ? 4.710 2.803 -8.165 1.00 95.56 99 LEU A CA 1
ATOM 810 C C . LEU A 1 99 ? 4.693 2.425 -6.682 1.00 95.56 99 LEU A C 1
ATOM 812 O O . LEU A 1 99 ? 3.712 2.693 -6.001 1.00 95.56 99 LEU A O 1
ATOM 816 N N . SER A 1 100 ? 5.799 1.905 -6.152 1.00 95.75 100 SER A N 1
ATOM 817 C CA . SER A 1 100 ? 5.930 1.559 -4.736 1.00 95.75 100 SER A CA 1
ATOM 818 C C . SER A 1 100 ? 5.763 2.787 -3.834 1.00 95.75 100 SER A C 1
ATOM 820 O O . SER A 1 100 ? 5.016 2.745 -2.861 1.00 95.75 100 SER A O 1
ATOM 822 N N . ARG A 1 101 ? 6.349 3.938 -4.194 1.00 94.00 101 ARG A N 1
ATOM 823 C CA . ARG A 1 101 ? 6.105 5.198 -3.467 1.00 94.00 101 ARG A CA 1
ATOM 824 C C . ARG A 1 101 ? 4.659 5.663 -3.575 1.00 94.00 101 ARG A C 1
ATOM 826 O O . ARG A 1 101 ? 4.087 6.103 -2.585 1.00 94.00 101 ARG A O 1
ATOM 833 N N . LEU A 1 102 ? 4.075 5.584 -4.771 1.00 94.00 102 LEU A N 1
ATOM 834 C CA . LEU A 1 102 ? 2.684 5.967 -5.010 1.00 94.00 102 LEU A CA 1
ATOM 835 C C . LEU A 1 102 ? 1.727 5.159 -4.125 1.00 94.00 102 LEU A C 1
ATOM 837 O O . LEU A 1 102 ? 0.880 5.740 -3.451 1.00 94.00 102 LEU A O 1
ATOM 841 N N . VAL A 1 103 ? 1.906 3.837 -4.097 1.00 95.75 103 VAL A N 1
ATOM 842 C CA . VAL A 1 103 ? 1.134 2.926 -3.249 1.00 95.75 103 VAL A CA 1
ATOM 843 C C . VAL A 1 103 ? 1.384 3.215 -1.772 1.00 95.75 103 VAL A C 1
ATOM 845 O O . VAL A 1 103 ? 0.423 3.332 -1.021 1.00 95.75 103 VAL A O 1
ATOM 848 N N . GLY A 1 104 ? 2.637 3.423 -1.360 1.00 93.88 104 GLY A N 1
ATOM 849 C CA . GLY A 1 104 ? 2.968 3.801 0.016 1.00 93.88 104 GLY A CA 1
ATOM 850 C C . GLY A 1 104 ? 2.238 5.067 0.481 1.00 93.88 104 GLY A C 1
ATOM 851 O O . GLY A 1 104 ? 1.626 5.067 1.545 1.00 93.88 104 GLY A O 1
ATOM 852 N N . PHE A 1 105 ? 2.223 6.126 -0.336 1.00 92.12 105 PHE A N 1
ATOM 853 C CA . PHE A 1 105 ? 1.480 7.352 -0.018 1.00 92.12 105 PHE A CA 1
ATOM 854 C C . PHE A 1 105 ? -0.027 7.125 0.071 1.00 92.12 105 PHE A C 1
ATOM 856 O O . PHE A 1 105 ? -0.670 7.654 0.974 1.00 92.12 105 PHE A O 1
ATOM 863 N N . TRP A 1 106 ? -0.590 6.345 -0.849 1.00 94.81 106 TRP A N 1
ATOM 864 C CA . TRP A 1 106 ? -2.008 6.009 -0.814 1.00 94.81 106 TRP A CA 1
ATOM 865 C C . TRP A 1 106 ? -2.388 5.213 0.441 1.00 94.81 106 TRP A C 1
ATOM 867 O O . TRP A 1 106 ? -3.413 5.513 1.047 1.00 94.81 106 TRP A O 1
ATOM 877 N N . LEU A 1 107 ? -1.557 4.263 0.886 1.00 93.88 107 LEU A N 1
ATOM 878 C CA . LEU A 1 107 ? -1.783 3.533 2.139 1.00 93.88 107 LEU A CA 1
ATOM 879 C C . LEU A 1 107 ? -1.786 4.484 3.343 1.00 93.88 107 LEU A C 1
ATOM 881 O O . LEU A 1 107 ? -2.709 4.433 4.149 1.00 93.88 107 LEU A O 1
ATOM 885 N N . ILE A 1 108 ? -0.802 5.389 3.427 1.00 91.69 108 ILE A N 1
ATOM 886 C CA . ILE A 1 108 ? -0.672 6.359 4.530 1.00 91.69 108 ILE A CA 1
ATOM 887 C C . ILE A 1 108 ? -1.881 7.299 4.614 1.00 91.69 108 ILE A C 1
ATOM 889 O O . ILE A 1 108 ? -2.331 7.611 5.710 1.00 91.69 108 ILE A O 1
ATOM 893 N N . GLN A 1 109 ? -2.447 7.726 3.481 1.00 91.81 109 GLN A N 1
ATOM 894 C CA . GLN A 1 109 ? -3.635 8.596 3.464 1.00 91.81 109 GLN A CA 1
ATOM 895 C C . GLN A 1 109 ? -4.883 7.964 4.094 1.00 91.81 109 GLN A C 1
ATOM 897 O O . GLN A 1 109 ? -5.831 8.678 4.411 1.00 91.81 109 GLN A O 1
ATOM 902 N N . HIS A 1 110 ? -4.883 6.645 4.275 1.00 92.50 110 HIS A N 1
ATOM 903 C CA . HIS A 1 110 ? -5.979 5.896 4.879 1.00 92.50 110 HIS A CA 1
ATOM 904 C C . HIS A 1 110 ? -5.666 5.446 6.310 1.00 92.50 110 HIS A C 1
ATOM 906 O O . HIS A 1 110 ? -6.268 4.498 6.816 1.00 92.50 110 HIS A O 1
ATOM 912 N N . ILE A 1 111 ? -4.745 6.147 6.970 1.00 90.94 111 ILE A N 1
ATOM 913 C CA . ILE A 1 111 ? -4.388 5.975 8.374 1.00 90.94 111 ILE A CA 1
ATOM 914 C C . ILE A 1 111 ? -4.609 7.315 9.070 1.00 90.94 111 ILE A C 1
ATOM 916 O O . ILE A 1 111 ? -4.236 8.366 8.548 1.00 90.94 111 ILE A O 1
ATOM 920 N N . GLU A 1 112 ? -5.231 7.289 10.242 1.00 92.81 112 GLU A N 1
ATOM 921 C CA . GLU A 1 112 ? -5.391 8.470 11.077 1.00 92.81 112 GLU A CA 1
ATOM 922 C C . GLU A 1 112 ? -4.023 9.027 11.480 1.00 92.81 112 GLU A C 1
ATOM 924 O O . GLU A 1 112 ? -3.088 8.282 11.772 1.00 92.81 112 GLU A O 1
ATOM 929 N N . GLU A 1 113 ? -3.906 10.355 11.509 1.00 88.38 113 GLU A N 1
ATOM 930 C CA . GLU A 1 113 ? -2.638 11.051 11.749 1.00 88.38 113 GLU A CA 1
ATOM 931 C C . GLU A 1 113 ? -1.948 10.579 13.034 1.00 88.38 113 GLU A C 1
ATOM 933 O O . GLU A 1 113 ? -0.747 10.325 13.026 1.00 88.38 113 GLU A O 1
ATOM 938 N N . GLN A 1 114 ? -2.708 10.390 14.116 1.00 87.44 114 GLN A N 1
ATOM 939 C CA . GLN A 1 114 ? -2.172 9.918 15.391 1.00 87.44 114 GLN A CA 1
ATOM 940 C C . GLN A 1 114 ? -1.537 8.525 15.264 1.00 87.44 114 GLN A C 1
ATOM 942 O O . GLN A 1 114 ? -0.406 8.315 15.699 1.00 87.44 114 GLN A O 1
ATOM 947 N N . LEU A 1 115 ? -2.230 7.594 14.605 1.00 87.19 115 LEU A N 1
ATOM 948 C CA . LEU A 1 115 ? -1.724 6.250 14.349 1.00 87.19 115 LEU A CA 1
ATOM 949 C C . LEU A 1 115 ? -0.506 6.277 13.413 1.00 87.19 115 LEU A C 1
ATOM 951 O O . LEU A 1 115 ? 0.465 5.550 13.623 1.00 87.19 115 LEU A O 1
ATOM 955 N N . PHE A 1 116 ? -0.518 7.144 12.401 1.00 88.19 116 PHE A N 1
ATOM 956 C CA . PHE A 1 116 ? 0.630 7.337 11.522 1.00 88.19 116 PHE A CA 1
ATOM 957 C C . PHE A 1 116 ? 1.860 7.854 12.282 1.00 88.19 116 PHE A C 1
ATOM 959 O O . PHE A 1 116 ? 2.957 7.338 12.076 1.00 88.19 116 PHE A O 1
ATOM 966 N N . LEU A 1 117 ? 1.694 8.826 13.184 1.00 87.19 117 LEU A N 1
ATOM 967 C CA . LEU A 1 117 ? 2.783 9.337 14.020 1.00 87.19 117 LEU A CA 1
ATOM 968 C C . LEU A 1 117 ? 3.350 8.241 14.924 1.00 87.19 117 LEU A C 1
ATOM 970 O O . LEU A 1 117 ? 4.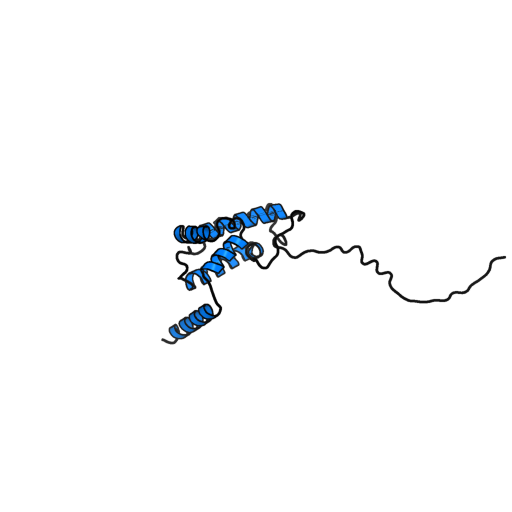566 8.075 14.992 1.00 87.19 117 LEU A O 1
ATOM 974 N N . GLU A 1 118 ? 2.486 7.438 15.546 1.00 84.06 118 GLU A N 1
ATOM 975 C CA . GLU A 1 118 ? 2.910 6.296 16.359 1.00 84.06 118 GLU A CA 1
ATOM 976 C C . GLU A 1 118 ? 3.730 5.296 15.542 1.00 84.06 118 GLU A C 1
ATOM 978 O O . GLU A 1 118 ? 4.774 4.832 16.005 1.00 84.06 118 GLU A O 1
ATOM 983 N N . ILE A 1 119 ? 3.281 4.979 14.326 1.00 80.50 119 ILE A N 1
ATOM 984 C CA . ILE A 1 119 ? 3.991 4.126 13.367 1.00 80.50 119 ILE A CA 1
ATOM 985 C C . ILE A 1 119 ? 5.346 4.748 12.970 1.00 80.50 119 ILE A C 1
ATOM 987 O O . ILE A 1 119 ? 6.370 4.065 12.924 1.00 80.50 119 ILE A O 1
ATOM 991 N N . GLN A 1 120 ? 5.390 6.055 12.717 1.00 82.31 120 GLN A N 1
ATOM 992 C CA . GLN A 1 120 ? 6.608 6.748 12.305 1.00 82.31 120 GLN A CA 1
ATOM 993 C C . GLN A 1 120 ? 7.656 6.805 13.428 1.00 82.31 120 GLN A C 1
ATOM 995 O O . GLN A 1 120 ? 8.854 6.718 13.151 1.00 82.31 120 GLN A O 1
ATOM 1000 N N . GLU A 1 121 ? 7.231 6.918 14.688 1.00 80.88 121 GLU A N 1
ATOM 1001 C CA . GLU A 1 121 ? 8.126 6.916 15.849 1.00 80.88 121 GLU A CA 1
ATOM 1002 C C . GLU A 1 121 ? 8.857 5.575 16.039 1.00 80.88 121 GLU A C 1
ATOM 1004 O O . GLU A 1 121 ? 10.025 5.577 16.438 1.00 80.88 121 GLU A O 1
ATOM 1009 N N . SER A 1 122 ? 8.237 4.432 15.707 1.00 71.88 122 SER A N 1
ATOM 1010 C CA . SER A 1 122 ? 8.923 3.123 15.757 1.00 71.88 122 SER A CA 1
ATOM 1011 C C . SER A 1 122 ? 9.842 2.872 14.571 1.00 71.88 122 SER A C 1
ATOM 1013 O O . SER A 1 122 ? 10.843 2.165 14.715 1.00 71.88 122 SER A O 1
ATOM 1015 N N . ALA A 1 123 ? 9.516 3.427 13.402 1.00 68.44 123 ALA A N 1
ATOM 1016 C CA . ALA A 1 123 ? 10.184 3.106 12.145 1.00 68.44 123 ALA A CA 1
ATOM 1017 C C . ALA A 1 123 ? 10.597 4.347 11.317 1.00 68.44 123 ALA A C 1
ATOM 1019 O O . ALA A 1 123 ? 10.354 4.398 10.106 1.00 68.44 123 ALA A O 1
ATOM 1020 N N . PRO A 1 124 ? 11.326 5.322 11.899 1.00 61.50 124 PRO A N 1
ATOM 1021 C CA . PRO A 1 124 ? 11.544 6.643 11.294 1.00 61.50 124 PRO A CA 1
ATOM 1022 C C . PRO A 1 124 ? 12.342 6.633 9.980 1.00 61.50 124 PRO A C 1
ATOM 1024 O O . PRO A 1 124 ? 12.294 7.597 9.219 1.00 61.50 124 PRO A O 1
ATOM 1027 N N . CYS A 1 125 ? 13.082 5.559 9.683 1.00 52.06 125 CYS A N 1
ATOM 1028 C CA . CYS A 1 125 ? 13.907 5.444 8.473 1.00 52.06 125 CYS A CA 1
ATOM 1029 C C . CYS A 1 125 ? 13.345 4.486 7.411 1.00 52.06 125 CYS A C 1
ATOM 1031 O O . CYS A 1 125 ? 14.030 4.251 6.415 1.00 52.06 125 CYS A O 1
ATOM 1033 N N . ARG A 1 126 ? 12.161 3.893 7.623 1.00 59.22 126 ARG A N 1
ATOM 1034 C CA . ARG A 1 126 ? 11.690 2.750 6.821 1.00 59.22 126 ARG A CA 1
ATOM 1035 C C . ARG A 1 126 ? 10.453 3.008 5.967 1.00 59.22 126 ARG A C 1
ATOM 1037 O O . ARG A 1 126 ? 10.085 2.110 5.247 1.00 59.22 126 ARG A O 1
ATOM 1044 N N . MET A 1 127 ? 9.808 4.171 5.989 1.00 62.16 127 MET A N 1
ATOM 1045 C CA . MET A 1 127 ? 8.515 4.337 5.298 1.00 62.16 127 MET A CA 1
ATOM 1046 C C . MET A 1 127 ? 8.626 5.115 3.986 1.00 62.16 127 MET A C 1
ATOM 1048 O O . MET A 1 127 ? 8.128 6.234 3.877 1.00 62.16 127 MET A O 1
ATOM 1052 N N . VAL A 1 128 ? 9.303 4.547 2.984 1.00 75.06 128 VAL A N 1
ATOM 1053 C CA . VAL A 1 128 ? 9.309 5.137 1.629 1.00 75.06 128 VAL A CA 1
ATOM 1054 C C . VAL A 1 128 ? 8.610 4.231 0.621 1.00 75.06 128 VAL A C 1
ATOM 1056 O O . VAL A 1 128 ? 8.058 4.733 -0.359 1.00 75.06 128 VAL A O 1
ATOM 1059 N N . LEU A 1 129 ? 8.637 2.918 0.839 1.00 92.50 129 LEU A N 1
ATOM 1060 C CA . LEU A 1 129 ? 8.145 1.926 -0.110 1.00 92.50 129 LEU A CA 1
ATOM 1061 C C . LEU A 1 129 ? 6.886 1.221 0.404 1.00 92.50 129 LEU A C 1
ATOM 1063 O O . LEU A 1 129 ? 6.660 1.113 1.607 1.00 92.50 129 LEU A O 1
ATOM 1067 N N . ALA A 1 130 ? 6.057 0.764 -0.533 1.00 94.25 130 ALA A N 1
ATOM 1068 C CA . ALA A 1 130 ? 4.753 0.167 -0.263 1.00 94.25 130 ALA A CA 1
ATOM 1069 C C . ALA A 1 130 ? 4.817 -1.035 0.688 1.00 94.25 130 ALA A C 1
ATOM 1071 O O . ALA A 1 130 ? 4.026 -1.106 1.623 1.00 94.25 130 ALA A O 1
ATOM 1072 N N . ASP A 1 131 ? 5.765 -1.945 0.474 1.00 93.81 131 ASP A N 1
ATOM 1073 C CA . ASP A 1 131 ? 5.988 -3.127 1.307 1.00 93.81 131 ASP A CA 1
ATOM 1074 C C . ASP A 1 131 ? 6.390 -2.761 2.735 1.00 93.81 131 ASP A C 1
ATOM 1076 O O . ASP A 1 131 ? 5.920 -3.381 3.681 1.00 93.81 131 ASP A O 1
ATOM 1080 N N . GLU A 1 132 ? 7.212 -1.725 2.904 1.00 91.56 132 GLU A N 1
ATOM 1081 C CA . GLU A 1 132 ? 7.630 -1.251 4.227 1.00 91.56 132 GLU A CA 1
ATOM 1082 C C . GLU A 1 132 ? 6.463 -0.641 4.995 1.00 91.56 132 GLU A C 1
ATOM 1084 O O . GLU A 1 132 ? 6.260 -0.948 6.168 1.00 91.56 132 GLU A O 1
ATOM 1089 N N . VAL A 1 133 ? 5.690 0.215 4.317 1.00 91.06 133 VAL A N 1
ATOM 1090 C CA . VAL A 1 133 ? 4.500 0.849 4.888 1.00 91.06 133 VAL A CA 1
ATOM 1091 C C . VAL A 1 133 ? 3.497 -0.222 5.296 1.00 91.06 133 VAL A C 1
ATOM 1093 O O . VAL A 1 133 ? 3.031 -0.224 6.430 1.00 91.06 133 VAL A O 1
ATOM 1096 N N . PHE A 1 134 ? 3.192 -1.149 4.388 1.00 92.19 134 PHE A N 1
ATOM 1097 C CA . PHE A 1 134 ? 2.225 -2.205 4.641 1.00 92.19 134 PHE A CA 1
ATOM 1098 C C . PHE A 1 134 ? 2.675 -3.105 5.794 1.00 92.19 134 PHE A C 1
ATOM 1100 O O . PHE A 1 134 ? 1.905 -3.315 6.723 1.00 92.19 134 PHE A O 1
ATOM 1107 N N . GLN A 1 135 ? 3.933 -3.556 5.794 1.00 90.25 135 GLN A N 1
ATOM 1108 C CA . GLN A 1 135 ? 4.479 -4.411 6.848 1.00 90.25 135 GLN A CA 1
ATOM 1109 C C . GLN A 1 135 ? 4.458 -3.745 8.228 1.00 90.25 135 GLN A C 1
ATOM 1111 O O . GLN A 1 135 ? 4.157 -4.412 9.215 1.00 90.25 135 GLN A O 1
ATOM 1116 N N . GLU A 1 136 ? 4.785 -2.455 8.322 1.00 88.31 136 GLU A N 1
ATOM 1117 C CA . GLU A 1 136 ? 4.764 -1.753 9.609 1.00 88.31 136 GLU A CA 1
ATOM 1118 C C . GLU A 1 136 ? 3.329 -1.601 10.132 1.00 88.31 136 GLU A C 1
ATOM 1120 O O . GLU A 1 136 ? 3.096 -1.791 11.324 1.00 88.31 136 GLU A O 1
ATOM 1125 N N . ILE A 1 137 ? 2.355 -1.355 9.247 1.00 88.75 137 ILE A N 1
ATOM 1126 C CA . ILE A 1 137 ? 0.933 -1.399 9.611 1.00 88.75 137 ILE A CA 1
ATOM 1127 C C . ILE A 1 137 ? 0.586 -2.806 10.109 1.00 88.75 137 ILE A C 1
ATOM 1129 O O . ILE A 1 137 ? 0.127 -2.939 11.240 1.00 88.75 137 ILE A O 1
ATOM 1133 N N . GLU A 1 138 ? 0.870 -3.865 9.339 1.00 87.94 138 GLU A N 1
ATOM 1134 C CA . GLU A 1 138 ? 0.565 -5.244 9.757 1.00 87.94 138 GLU A CA 1
ATOM 1135 C C . GLU A 1 138 ? 1.185 -5.579 11.128 1.00 87.94 138 GLU A C 1
ATOM 1137 O O . GLU A 1 138 ? 0.534 -6.196 11.971 1.00 87.94 138 GLU A O 1
ATOM 1142 N N . ALA A 1 139 ? 2.411 -5.118 11.392 1.00 85.31 139 ALA A N 1
ATOM 1143 C CA . ALA A 1 139 ? 3.097 -5.333 12.662 1.00 85.31 139 ALA A CA 1
ATOM 1144 C C . ALA A 1 139 ? 2.415 -4.638 13.855 1.00 85.31 139 ALA A C 1
ATOM 1146 O O . ALA A 1 139 ? 2.488 -5.153 14.970 1.00 85.31 139 ALA A O 1
ATOM 1147 N N . ARG A 1 140 ? 1.746 -3.493 13.648 1.00 84.56 140 ARG A N 1
ATOM 1148 C CA . ARG A 1 140 ? 1.024 -2.769 14.713 1.00 84.56 140 ARG A CA 1
ATOM 1149 C C . ARG A 1 140 ? -0.330 -3.362 15.048 1.00 84.56 140 ARG A C 1
ATOM 1151 O O . ARG A 1 140 ? -0.729 -3.316 16.205 1.00 84.56 140 ARG A O 1
ATOM 1158 N N . PHE A 1 141 ? -1.009 -3.905 14.048 1.00 82.44 141 PHE A N 1
ATOM 1159 C CA . PHE A 1 141 ? -2.282 -4.594 14.240 1.00 82.44 141 PHE A CA 1
ATOM 1160 C C . PHE A 1 141 ? -2.103 -6.051 14.654 1.00 82.44 141 PHE A C 1
ATOM 1162 O O . PHE A 1 141 ? -3.094 -6.723 14.913 1.00 82.44 141 PHE A O 1
ATOM 1169 N N . GLY A 1 142 ? -0.849 -6.522 14.706 1.00 63.88 142 GLY A N 1
ATOM 1170 C CA . GLY A 1 142 ? -0.427 -7.669 15.497 1.00 63.88 142 GLY A CA 1
ATOM 1171 C C . GLY A 1 142 ? -1.285 -8.905 15.307 1.00 63.88 142 GLY A C 1
ATOM 1172 O O . GLY A 1 142 ? -1.461 -9.633 16.272 1.00 63.88 142 GLY A O 1
ATOM 1173 N N . THR A 1 143 ? -1.824 -9.138 14.105 1.00 56.94 143 THR A N 1
ATOM 1174 C CA . THR A 1 143 ? -2.868 -10.148 13.933 1.00 56.94 143 THR A CA 1
ATOM 1175 C C . THR A 1 143 ? -2.233 -11.523 14.014 1.00 56.94 143 THR A C 1
ATOM 1177 O O . THR A 1 143 ? -1.732 -12.085 13.037 1.00 56.94 143 THR A O 1
ATOM 1180 N N . THR A 1 144 ? -2.183 -12.039 15.231 1.00 57.03 144 THR A N 1
ATOM 1181 C CA . THR A 1 144 ? -1.784 -13.407 15.499 1.00 57.03 144 THR A CA 1
ATOM 1182 C C . THR A 1 144 ? -2.902 -14.325 15.017 1.00 57.03 144 THR A C 1
ATOM 1184 O O . THR A 1 144 ? -4.073 -13.947 14.990 1.00 57.03 144 THR A O 1
ATOM 1187 N N . SER A 1 145 ? -2.549 -15.550 14.617 1.00 55.75 145 SER A N 1
ATOM 1188 C CA . SER A 1 145 ? -3.545 -16.582 14.281 1.00 55.75 145 SER A CA 1
ATOM 1189 C C . SER A 1 145 ? -4.593 -16.731 15.392 1.00 55.75 145 SER A C 1
ATOM 1191 O O . SER A 1 145 ? -5.761 -16.941 15.104 1.00 55.75 145 SER A O 1
ATOM 1193 N N . GLU A 1 146 ? -4.175 -16.545 16.646 1.00 59.59 146 GLU A N 1
ATOM 1194 C CA . GLU A 1 146 ? -5.011 -16.661 17.841 1.00 59.59 146 GLU A CA 1
ATOM 1195 C C . GLU A 1 146 ? -6.111 -15.588 17.903 1.00 59.59 146 GLU A C 1
ATOM 1197 O O . GLU A 1 146 ? -7.255 -15.909 18.206 1.00 59.59 146 GLU A O 1
ATOM 1202 N N . GLU A 1 147 ? -5.816 -14.337 17.539 1.00 62.41 147 GLU A N 1
ATOM 1203 C CA . GLU A 1 147 ? -6.823 -13.263 17.505 1.00 62.41 147 GLU A CA 1
ATOM 1204 C C . GLU A 1 147 ? -7.818 -13.426 16.346 1.00 62.41 147 GLU A C 1
ATOM 1206 O O . GLU A 1 147 ? -8.986 -13.051 16.463 1.00 62.41 147 GLU A O 1
ATOM 1211 N N . ILE A 1 148 ? -7.376 -14.012 15.226 1.00 65.25 148 ILE A N 1
ATOM 1212 C CA . ILE A 1 148 ? -8.263 -14.365 14.107 1.00 65.25 148 ILE A CA 1
ATOM 1213 C C . ILE A 1 148 ? -9.214 -15.487 14.530 1.00 65.25 148 ILE A C 1
ATOM 1215 O O . ILE A 1 148 ? -10.414 -15.393 14.274 1.00 65.25 148 ILE A O 1
ATOM 1219 N N . ASP A 1 149 ? -8.703 -16.510 15.214 1.00 69.25 149 ASP A N 1
ATOM 1220 C CA . ASP A 1 149 ? -9.503 -17.628 15.719 1.00 69.25 149 ASP A CA 1
ATOM 1221 C C . ASP A 1 149 ? -10.505 -17.170 16.801 1.00 69.25 149 ASP A C 1
ATOM 1223 O O . ASP A 1 149 ? -11.649 -17.639 16.841 1.00 69.25 149 ASP A O 1
ATOM 1227 N N . GLU A 1 150 ? -10.128 -16.198 17.637 1.00 71.94 150 GLU A N 1
ATOM 1228 C CA . GLU A 1 150 ? -11.024 -15.583 18.623 1.00 71.94 150 GLU A CA 1
ATOM 1229 C C . GLU A 1 150 ? -12.123 -14.733 17.960 1.00 71.94 150 GLU A C 1
ATOM 1231 O O . GLU A 1 150 ? -13.289 -14.798 18.359 1.00 71.94 150 GLU A O 1
ATOM 1236 N N . LEU A 1 151 ? -11.794 -13.978 16.906 1.00 70.62 151 LEU A N 1
ATOM 1237 C CA . LEU A 1 151 ? -12.777 -13.218 16.126 1.00 70.62 151 LEU A CA 1
ATOM 1238 C C . LEU A 1 151 ? -13.762 -14.128 15.384 1.00 70.62 151 LEU A C 1
ATOM 1240 O O . LEU A 1 151 ? -14.958 -13.835 15.379 1.00 70.62 151 LEU A O 1
ATOM 1244 N N . ILE A 1 152 ? -13.286 -15.231 14.797 1.00 76.25 152 ILE A N 1
ATOM 1245 C CA . ILE A 1 152 ? -14.148 -16.245 14.169 1.00 76.25 152 ILE A CA 1
ATOM 1246 C C . ILE A 1 152 ? -15.097 -16.836 15.218 1.00 76.25 152 ILE A C 1
ATOM 1248 O O . ILE A 1 152 ? -16.308 -16.828 15.008 1.00 76.25 152 ILE A O 1
ATOM 1252 N N . SER A 1 153 ? -14.574 -17.226 16.385 1.00 81.00 153 SER A N 1
ATOM 1253 C CA . SER A 1 153 ? -15.386 -17.778 17.481 1.00 81.00 153 SER A CA 1
ATOM 1254 C C . SER A 1 153 ? -16.461 -16.799 17.975 1.00 81.00 153 SER A C 1
ATOM 1256 O O . SER A 1 153 ? -17.573 -17.206 18.313 1.00 81.00 153 SER A O 1
ATOM 1258 N N . ARG A 1 154 ? -16.160 -15.493 18.015 1.00 80.38 154 ARG A N 1
ATOM 1259 C CA . ARG A 1 154 ? -17.132 -14.457 18.403 1.00 80.38 154 ARG A CA 1
ATOM 1260 C C . ARG A 1 154 ? -18.241 -14.275 17.372 1.00 80.38 154 ARG A C 1
ATOM 1262 O O . ARG A 1 154 ? -19.401 -14.187 17.764 1.00 80.38 154 ARG A O 1
ATOM 1269 N N . LEU A 1 155 ? -17.899 -14.241 16.085 1.00 77.19 155 LEU A N 1
ATOM 1270 C CA . LEU A 1 155 ? -18.880 -14.098 15.005 1.00 77.19 155 LEU A CA 1
ATOM 1271 C C . LEU A 1 155 ? -19.822 -15.306 14.932 1.00 77.19 155 LEU A C 1
ATOM 1273 O O . LEU A 1 155 ? -21.027 -15.124 14.789 1.00 77.19 155 LEU A O 1
ATOM 1277 N N . GLU A 1 156 ? -19.297 -16.518 15.121 1.00 81.25 156 GLU A N 1
ATOM 1278 C CA . GLU A 1 156 ? -20.111 -17.740 15.185 1.00 81.25 156 GLU A CA 1
ATOM 1279 C C . GLU A 1 156 ? -21.070 -17.731 16.390 1.00 81.25 156 GLU A C 1
ATOM 1281 O O . GLU A 1 156 ? -22.198 -18.201 16.289 1.00 81.25 156 GLU A O 1
ATOM 1286 N N . SER A 1 157 ? -20.675 -17.131 17.521 1.00 78.50 157 SER A N 1
ATOM 1287 C CA . SER A 1 157 ? -21.543 -17.032 18.706 1.00 78.50 157 SER A CA 1
ATOM 1288 C C . SER A 1 157 ? -22.665 -15.986 18.601 1.00 78.50 157 SER A C 1
ATOM 1290 O O . SER A 1 157 ? -23.674 -16.101 19.298 1.00 78.50 157 SER A O 1
ATOM 1292 N N . GLU A 1 158 ? -22.505 -14.968 17.747 1.00 74.44 158 GLU A N 1
ATOM 1293 C CA . GLU A 1 158 ? -23.510 -13.917 17.524 1.00 74.44 158 GLU A CA 1
ATOM 1294 C C . GLU A 1 158 ? -24.574 -14.321 16.487 1.00 74.44 158 GLU A C 1
ATOM 1296 O O . GLU A 1 158 ? -25.680 -13.791 16.534 1.00 74.44 158 GLU A O 1
ATOM 1301 N N . GLU A 1 159 ? -24.291 -15.275 15.590 1.00 65.62 159 GLU A N 1
ATOM 1302 C CA . GLU A 1 159 ? -25.287 -15.813 14.641 1.00 65.62 159 GLU A CA 1
ATOM 1303 C C . GLU A 1 159 ? -26.278 -16.802 15.287 1.00 65.62 159 GLU A C 1
ATOM 1305 O O . GLU A 1 159 ? -27.380 -16.992 14.768 1.00 65.62 159 GLU A O 1
ATOM 1310 N N . ASP A 1 160 ? -25.918 -17.387 16.433 1.00 56.53 160 ASP A N 1
ATOM 1311 C CA . ASP A 1 160 ? -26.735 -18.362 17.173 1.00 56.53 160 ASP A CA 1
ATOM 1312 C C . ASP A 1 160 ? -27.635 -17.738 18.271 1.00 56.53 160 ASP A C 1
ATOM 1314 O O . ASP A 1 160 ? -28.325 -18.470 18.992 1.00 56.53 160 ASP A O 1
ATOM 1318 N N . SER A 1 161 ? -27.651 -16.402 18.415 1.00 51.34 161 SER A N 1
ATOM 1319 C CA . SER A 1 161 ? -28.444 -15.653 19.419 1.00 51.34 161 SER A CA 1
ATOM 1320 C C . SER A 1 161 ? -29.598 -14.856 18.808 1.00 51.34 161 SER A C 1
ATOM 1322 O O . SER A 1 161 ? -30.693 -14.857 19.422 1.00 51.34 161 SER A O 1
#

Radius of gyration: 25.79 Å; chains: 1; bounding box: 77×59×70 Å